Protein AF-A0A554VEB5-F1 (afdb_monomer)

Sequence (157 aa):
MITYQEKIVQHITRQFDGMSKIEVYDILQKIETLLFEHESPLEFKAIEKTLEKQSIKNILPLGSSAYCYLVDHSPYLDLYKIKSLIPDFLGGEKLYFTIPGQYEFIHYDNRNIEETFSNMHLGSIVSHFLKHNHAKKRNPKTKRLLLLELFDKIDPG

Structure (mmCIF, N/CA/C/O backbone):
data_AF-A0A554VEB5-F1
#
_entry.id   AF-A0A554VEB5-F1
#
loop_
_atom_site.group_PDB
_atom_site.id
_atom_site.type_symbol
_atom_site.label_atom_id
_atom_site.label_alt_id
_atom_site.label_comp_id
_atom_site.label_asym_id
_atom_site.label_entity_id
_atom_site.label_seq_id
_atom_site.pdbx_PDB_ins_code
_atom_site.Cartn_x
_atom_site.Cartn_y
_atom_site.Cartn_z
_atom_site.occupancy
_atom_site.B_iso_or_equiv
_atom_site.auth_seq_id
_atom_site.auth_comp_id
_atom_site.auth_asym_id
_atom_site.auth_atom_id
_atom_site.pdbx_PDB_model_num
ATOM 1 N N . MET A 1 1 ? 15.623 -28.064 -36.064 1.00 75.19 1 MET A N 1
ATOM 2 C CA . MET A 1 1 ? 16.753 -27.288 -35.509 1.00 75.19 1 MET A CA 1
ATOM 3 C C . MET A 1 1 ? 16.141 -26.129 -34.747 1.00 75.19 1 MET A C 1
ATOM 5 O O . MET A 1 1 ? 15.363 -25.413 -35.355 1.00 75.19 1 MET A O 1
ATOM 9 N N . ILE A 1 2 ? 16.385 -26.013 -33.441 1.00 77.50 2 ILE A N 1
ATOM 10 C CA . ILE A 1 2 ? 15.742 -24.978 -32.613 1.00 77.50 2 ILE A CA 1
ATOM 11 C C . ILE A 1 2 ? 16.368 -23.619 -32.949 1.00 77.50 2 ILE A C 1
ATOM 13 O O . ILE A 1 2 ? 17.596 -23.479 -32.923 1.00 77.50 2 ILE A O 1
ATOM 17 N N . THR A 1 3 ? 15.533 -22.639 -33.276 1.00 91.94 3 THR A N 1
ATOM 18 C CA . THR A 1 3 ? 15.933 -21.266 -33.589 1.00 91.94 3 THR A CA 1
ATOM 19 C C . THR A 1 3 ? 16.443 -20.535 -32.345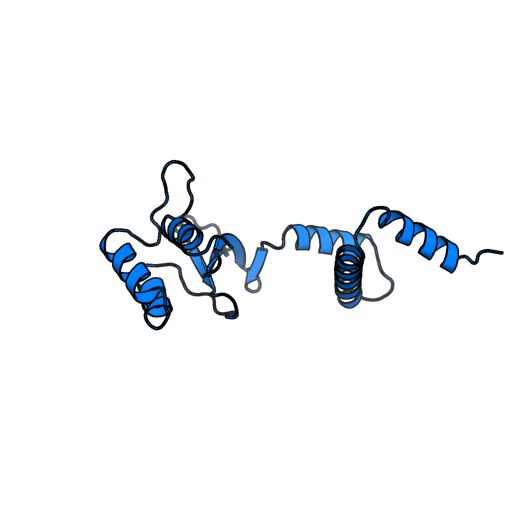 1.00 91.94 3 THR A C 1
ATOM 21 O O . THR A 1 3 ? 16.209 -20.936 -31.204 1.00 91.94 3 THR A O 1
ATOM 24 N N . TYR A 1 4 ? 17.160 -19.430 -32.548 1.00 90.12 4 TYR A N 1
ATOM 25 C CA . TYR A 1 4 ? 17.622 -18.584 -31.445 1.00 90.12 4 TYR A CA 1
ATOM 26 C C . TYR A 1 4 ? 16.457 -18.051 -30.590 1.00 90.12 4 TYR A C 1
ATOM 28 O O . TYR A 1 4 ? 16.528 -18.088 -29.364 1.00 90.12 4 TYR A O 1
ATOM 36 N N . GLN A 1 5 ? 15.357 -17.640 -31.229 1.00 90.31 5 GLN A N 1
ATOM 37 C CA . GLN A 1 5 ? 14.155 -17.159 -30.542 1.00 90.31 5 GLN A CA 1
ATOM 38 C C . GLN A 1 5 ? 13.488 -18.267 -29.720 1.00 90.31 5 GLN A C 1
ATOM 40 O O . GLN A 1 5 ? 13.154 -18.052 -28.558 1.00 90.31 5 GLN A O 1
ATOM 45 N N . GLU A 1 6 ? 13.372 -19.478 -30.268 1.00 90.81 6 GLU A N 1
ATOM 46 C CA . GLU A 1 6 ? 12.815 -20.624 -29.539 1.00 90.81 6 GLU A CA 1
ATOM 47 C C . GLU A 1 6 ? 13.660 -21.000 -28.309 1.00 90.81 6 GLU A C 1
ATOM 49 O O . GLU A 1 6 ? 13.101 -21.372 -27.279 1.00 90.81 6 GLU A O 1
ATOM 54 N N . LYS A 1 7 ? 14.993 -20.845 -28.361 1.00 92.94 7 LYS A N 1
ATOM 55 C CA . LYS A 1 7 ? 15.862 -21.035 -27.182 1.00 92.94 7 LYS A CA 1
ATOM 56 C C . LYS A 1 7 ? 15.590 -20.003 -26.084 1.00 92.94 7 LYS A C 1
ATOM 58 O O . LYS A 1 7 ? 15.587 -20.368 -24.909 1.00 92.94 7 LYS A O 1
ATOM 63 N N . ILE A 1 8 ? 15.345 -18.742 -26.448 1.00 90.31 8 ILE A N 1
ATOM 64 C CA . ILE A 1 8 ? 14.983 -17.682 -25.491 1.00 90.31 8 ILE A CA 1
ATOM 65 C C . ILE A 1 8 ? 13.631 -17.996 -24.846 1.00 90.31 8 ILE A C 1
ATOM 67 O O . ILE A 1 8 ? 13.518 -17.975 -23.623 1.00 90.31 8 ILE A O 1
ATOM 71 N N . VAL A 1 9 ? 12.628 -18.366 -25.647 1.00 90.12 9 VAL A N 1
ATOM 72 C CA . VAL A 1 9 ? 11.298 -18.741 -25.141 1.00 90.12 9 VAL A CA 1
ATOM 73 C C . VAL A 1 9 ? 11.391 -19.932 -24.187 1.00 90.12 9 VAL A C 1
ATOM 75 O O . VAL A 1 9 ? 10.801 -19.895 -23.111 1.00 90.12 9 VAL A O 1
ATOM 78 N N . GLN A 1 10 ? 12.174 -20.964 -24.515 1.00 90.50 10 GLN A N 1
ATOM 79 C CA . GLN A 1 10 ? 12.413 -22.093 -23.607 1.00 90.50 10 GLN A CA 1
ATOM 80 C C . GLN A 1 10 ? 13.087 -21.667 -22.297 1.00 90.50 10 GLN A C 1
ATOM 82 O O . GLN A 1 10 ? 12.749 -22.180 -21.235 1.00 90.50 10 GLN A O 1
ATOM 87 N N . HIS A 1 11 ? 14.035 -20.730 -22.345 1.00 92.19 11 HIS A N 1
ATOM 88 C CA . HIS A 1 11 ? 14.697 -20.233 -21.141 1.00 92.19 11 HIS A CA 1
ATOM 89 C C . HIS A 1 11 ? 13.741 -19.452 -20.224 1.00 92.19 11 HIS A 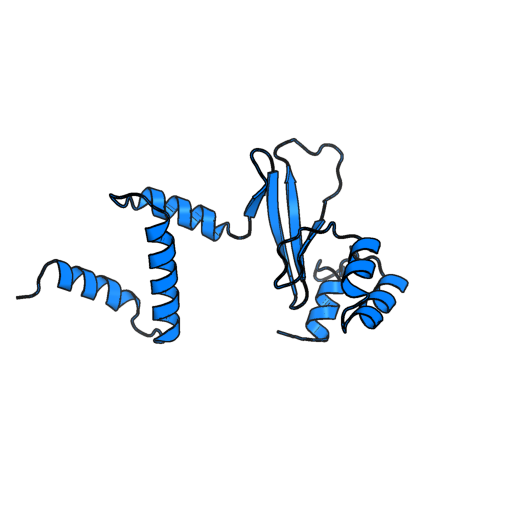C 1
ATOM 91 O O . HIS A 1 11 ? 13.762 -19.663 -19.012 1.00 92.19 11 HIS A O 1
ATOM 97 N N . ILE A 1 12 ? 12.882 -18.607 -20.802 1.00 88.19 12 ILE A N 1
ATOM 98 C CA . ILE A 1 12 ? 11.872 -17.833 -20.065 1.00 88.19 12 ILE A CA 1
ATOM 99 C C . ILE A 1 12 ? 10.808 -18.767 -19.485 1.00 88.19 12 ILE A C 1
ATOM 101 O O . ILE A 1 12 ? 10.525 -18.717 -18.296 1.00 88.19 12 ILE A O 1
ATOM 105 N N . THR A 1 13 ? 10.255 -19.665 -20.302 1.00 89.81 13 THR A N 1
ATOM 106 C CA . THR A 1 13 ? 9.184 -20.584 -19.877 1.00 89.81 13 THR A CA 1
ATOM 107 C C . THR A 1 13 ? 9.618 -21.544 -18.770 1.00 89.81 13 THR A C 1
ATOM 109 O O . THR A 1 13 ? 8.800 -21.884 -17.923 1.00 89.81 13 THR A O 1
ATOM 112 N N . ARG A 1 14 ? 10.904 -21.921 -18.701 1.00 93.88 14 ARG A N 1
ATOM 113 C CA . ARG A 1 14 ? 11.458 -22.678 -17.562 1.00 93.88 14 ARG A CA 1
ATOM 114 C C . ARG A 1 14 ? 11.355 -21.940 -16.224 1.00 93.88 14 ARG A C 1
ATOM 116 O O . ARG A 1 14 ? 11.308 -22.606 -15.200 1.00 93.88 14 ARG A O 1
ATOM 123 N N . GLN A 1 15 ? 11.311 -20.605 -16.214 1.00 91.50 15 GLN A N 1
ATOM 124 C CA . GLN A 1 15 ? 11.133 -19.830 -14.976 1.00 91.50 15 GLN A CA 1
ATOM 125 C C . GLN A 1 15 ? 9.719 -19.970 -14.393 1.00 91.50 15 GLN A C 1
ATOM 127 O O . GLN A 1 15 ? 9.501 -19.619 -13.240 1.00 91.50 15 GLN A O 1
ATOM 132 N N . PHE A 1 16 ? 8.766 -20.478 -15.179 1.00 92.00 16 PHE A N 1
ATOM 133 C CA . PHE A 1 16 ? 7.374 -20.678 -14.776 1.00 92.00 16 PHE A CA 1
ATOM 134 C C . PHE A 1 16 ? 7.076 -22.114 -14.331 1.00 92.00 16 PHE A C 1
ATOM 136 O O . PHE A 1 16 ? 5.916 -22.454 -14.095 1.00 92.00 16 PHE A O 1
ATOM 143 N N . ASP A 1 17 ? 8.093 -22.976 -14.252 1.00 93.06 17 ASP A N 1
ATOM 144 C CA . ASP A 1 17 ? 7.905 -24.365 -13.842 1.00 93.06 17 ASP A CA 1
ATOM 145 C C . ASP A 1 17 ? 7.319 -24.437 -12.422 1.00 93.06 17 ASP A C 1
ATOM 147 O O . ASP A 1 17 ? 7.829 -23.821 -11.486 1.00 93.06 17 ASP A O 1
ATOM 151 N N . GLY A 1 18 ? 6.204 -25.154 -12.276 1.00 88.69 18 GLY A N 1
ATOM 152 C CA . GLY A 1 18 ? 5.455 -25.251 -11.020 1.00 88.69 18 GLY A CA 1
ATOM 153 C C . GLY A 1 18 ? 4.485 -24.100 -10.711 1.00 88.69 18 GLY A C 1
ATOM 154 O O . GLY A 1 18 ? 3.785 -24.189 -9.704 1.00 88.69 18 GLY A O 1
ATOM 155 N N . MET A 1 19 ? 4.383 -23.062 -11.550 1.00 87.44 19 MET A N 1
ATOM 156 C CA . MET A 1 19 ? 3.419 -21.964 -11.366 1.00 87.44 19 MET A CA 1
ATOM 157 C C . MET A 1 19 ? 2.055 -22.273 -11.997 1.00 87.44 19 MET A C 1
ATOM 159 O O . MET A 1 19 ? 1.950 -22.957 -13.021 1.00 87.44 19 MET A O 1
ATOM 163 N N . SER A 1 20 ? 0.983 -21.726 -11.422 1.00 80.19 20 SER A N 1
ATOM 164 C CA . SER A 1 20 ? -0.344 -21.768 -12.037 1.00 80.19 20 SER A CA 1
ATOM 165 C C . SER A 1 20 ? -0.430 -20.811 -13.230 1.00 80.19 20 SER A C 1
ATOM 167 O O . SER A 1 20 ? 0.248 -19.787 -13.295 1.00 80.19 20 SER A O 1
ATOM 169 N N . LYS A 1 21 ? -1.323 -21.102 -14.185 1.00 81.00 21 LYS A N 1
ATOM 170 C CA . LYS A 1 21 ? -1.510 -20.247 -15.373 1.00 81.00 21 LYS A CA 1
ATOM 171 C C . LYS A 1 21 ? -1.840 -18.795 -15.016 1.00 81.00 21 LYS A C 1
ATOM 173 O O . LYS A 1 21 ? -1.403 -17.894 -15.718 1.00 81.00 21 LYS A O 1
ATOM 178 N N . ILE A 1 22 ? -2.602 -18.578 -13.943 1.00 64.25 22 ILE A N 1
ATOM 179 C CA . ILE A 1 22 ? -3.016 -17.240 -13.503 1.00 64.25 22 ILE A CA 1
ATOM 180 C C . ILE A 1 22 ? -1.802 -16.439 -13.021 1.00 64.25 22 ILE A C 1
ATOM 182 O O . ILE A 1 22 ? -1.632 -15.299 -13.440 1.00 64.25 22 ILE A O 1
ATOM 186 N N . GLU A 1 23 ? -0.925 -17.047 -12.219 1.00 57.03 23 GLU A N 1
ATOM 187 C CA . GLU A 1 23 ? 0.321 -16.413 -11.761 1.00 57.03 23 GLU A CA 1
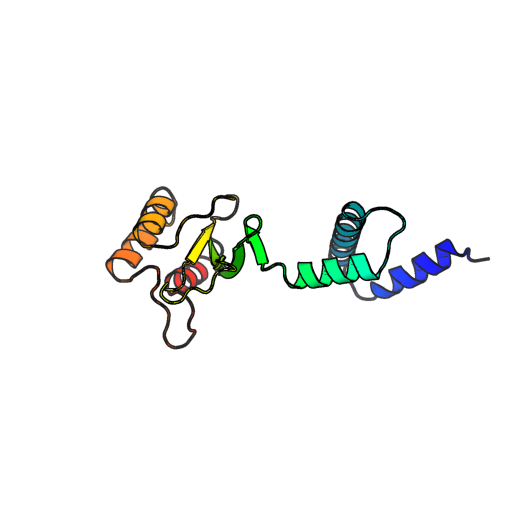ATOM 188 C C . GLU A 1 23 ? 1.248 -16.085 -12.934 1.00 57.03 23 GLU A C 1
ATOM 190 O O . GLU A 1 23 ? 1.824 -15.001 -12.996 1.00 57.03 23 GLU A O 1
ATOM 195 N N . VAL A 1 24 ? 1.343 -16.994 -13.909 1.00 79.62 24 VAL A N 1
ATOM 196 C CA . VAL A 1 24 ? 2.130 -16.759 -15.125 1.00 79.62 24 VAL A CA 1
ATOM 197 C C . VAL A 1 24 ? 1.575 -15.577 -15.920 1.00 79.62 24 VAL A C 1
ATOM 199 O O . VAL A 1 24 ? 2.348 -14.724 -16.350 1.00 79.62 24 VAL A O 1
ATOM 202 N N . TYR A 1 25 ? 0.254 -15.481 -16.100 1.00 75.44 25 TYR A N 1
ATOM 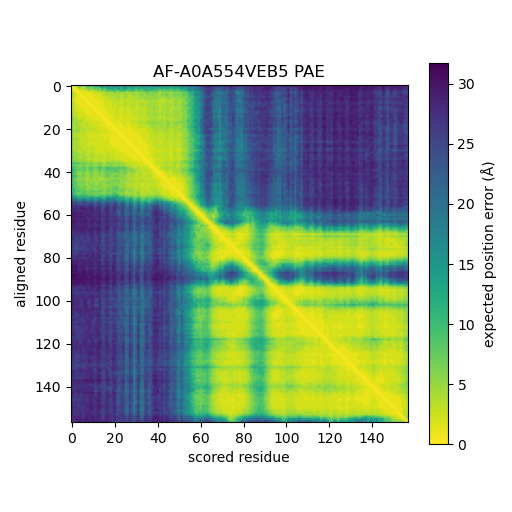203 C CA . TYR A 1 25 ? -0.353 -14.352 -16.811 1.00 75.44 25 TYR A CA 1
ATOM 204 C C . TYR A 1 25 ? -0.154 -13.020 -16.087 1.00 75.44 25 TYR A C 1
ATOM 206 O O . TYR A 1 25 ? 0.156 -12.028 -16.743 1.00 75.44 25 TYR A O 1
ATOM 214 N N . ASP A 1 26 ? -0.253 -13.000 -14.759 1.00 65.94 26 ASP A N 1
ATOM 215 C CA . ASP A 1 26 ? 0.025 -11.805 -13.958 1.00 65.94 26 ASP A CA 1
ATOM 216 C C . ASP A 1 26 ? 1.488 -11.342 -14.110 1.00 65.94 26 ASP A C 1
ATOM 218 O O . ASP A 1 26 ? 1.758 -10.163 -14.347 1.00 65.94 26 ASP A O 1
ATOM 222 N N . ILE A 1 27 ? 2.453 -12.269 -14.069 1.00 75.44 27 ILE A N 1
ATOM 223 C CA . ILE A 1 27 ? 3.872 -11.950 -14.295 1.00 75.44 27 ILE A CA 1
ATOM 224 C C . ILE A 1 27 ? 4.099 -11.417 -15.715 1.00 75.44 27 ILE A C 1
ATOM 226 O O . ILE A 1 27 ? 4.803 -10.422 -15.890 1.00 75.44 27 ILE A O 1
ATOM 230 N N . LEU A 1 28 ? 3.498 -12.042 -16.729 1.00 84.31 28 LEU A N 1
ATOM 231 C CA . LEU A 1 28 ? 3.620 -11.590 -18.116 1.00 84.31 28 LEU A CA 1
ATOM 232 C C . LEU A 1 28 ? 3.034 -10.189 -18.312 1.00 84.31 28 LEU A C 1
ATOM 234 O O . LEU A 1 28 ? 3.678 -9.357 -18.946 1.00 84.31 28 LEU A O 1
ATOM 238 N N . GLN A 1 29 ? 1.878 -9.898 -17.715 1.00 73.62 29 GLN A N 1
ATOM 239 C CA . GLN A 1 29 ? 1.259 -8.573 -17.758 1.00 73.62 29 GLN A CA 1
ATOM 240 C C . GLN A 1 29 ? 2.134 -7.510 -17.072 1.00 73.62 29 GLN A C 1
ATOM 242 O O . GLN A 1 29 ? 2.277 -6.388 -17.567 1.00 73.62 29 GLN A O 1
ATOM 247 N N . LYS A 1 30 ? 2.770 -7.857 -15.946 1.00 73.38 30 LYS A N 1
ATOM 248 C CA . LYS A 1 30 ? 3.729 -6.976 -15.259 1.00 73.38 30 LYS A CA 1
ATOM 249 C C . LYS A 1 30 ? 4.958 -6.696 -16.117 1.00 73.38 30 LYS A C 1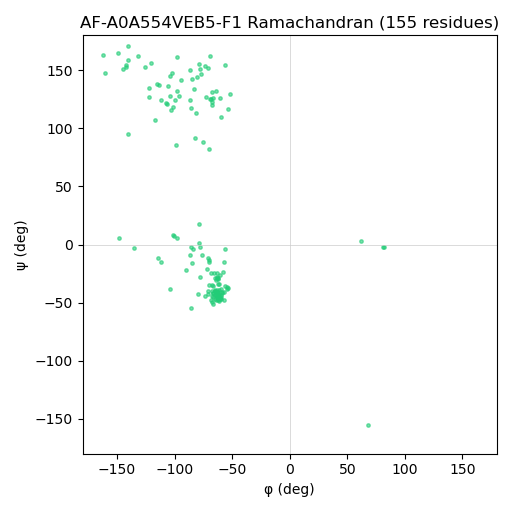
ATOM 251 O O . LYS A 1 30 ? 5.396 -5.550 -16.182 1.00 73.38 30 LYS A O 1
ATOM 256 N N . ILE A 1 31 ? 5.495 -7.718 -16.784 1.00 81.12 31 ILE A N 1
ATOM 257 C CA . ILE A 1 31 ? 6.606 -7.561 -17.729 1.00 81.12 31 ILE A CA 1
ATOM 258 C C . ILE A 1 31 ? 6.178 -6.665 -18.892 1.00 81.12 31 ILE A C 1
ATOM 260 O O . ILE A 1 31 ? 6.891 -5.724 -19.210 1.00 81.12 31 ILE A O 1
ATOM 264 N N . GLU A 1 32 ? 5.013 -6.899 -19.493 1.00 77.69 32 GLU A N 1
ATOM 265 C CA . GLU A 1 32 ? 4.495 -6.086 -20.600 1.00 77.69 32 GLU A CA 1
ATOM 266 C C . GLU A 1 32 ? 4.376 -4.607 -20.217 1.00 77.69 32 GLU A C 1
ATOM 268 O O . GLU A 1 32 ? 4.891 -3.743 -20.923 1.00 77.69 32 GLU A O 1
ATOM 273 N N . THR A 1 33 ? 3.783 -4.324 -19.056 1.00 71.62 33 THR A N 1
ATOM 274 C CA . THR A 1 33 ? 3.659 -2.959 -18.523 1.00 71.62 33 THR A CA 1
ATOM 275 C C . THR A 1 33 ? 5.032 -2.316 -18.328 1.00 71.62 33 THR A C 1
ATOM 277 O O . THR A 1 33 ? 5.261 -1.183 -18.739 1.00 71.62 33 THR A O 1
ATOM 280 N N . LEU A 1 34 ? 5.977 -3.059 -17.748 1.00 73.38 34 LEU A N 1
ATOM 281 C CA . LEU A 1 34 ? 7.336 -2.581 -17.523 1.00 73.38 34 LEU A CA 1
ATOM 282 C C . LEU A 1 34 ? 8.059 -2.278 -18.839 1.00 73.38 34 LEU A C 1
ATOM 284 O O . LEU A 1 34 ? 8.757 -1.276 -18.937 1.00 73.38 34 LEU A O 1
ATOM 288 N N . LEU A 1 35 ? 7.894 -3.125 -19.854 1.00 78.88 35 LEU A N 1
ATOM 289 C CA . LEU A 1 35 ? 8.500 -2.920 -21.167 1.00 78.88 35 LEU A CA 1
ATOM 290 C C . LEU A 1 35 ? 7.865 -1.747 -21.918 1.00 78.88 35 LEU A C 1
ATOM 292 O O . LEU A 1 35 ? 8.580 -1.028 -22.607 1.00 78.88 35 LEU A O 1
ATOM 296 N N . PHE A 1 36 ? 6.558 -1.525 -21.758 1.00 74.75 36 PHE A N 1
ATOM 297 C CA . PHE A 1 36 ? 5.851 -0.387 -22.348 1.00 74.75 36 PHE A CA 1
ATOM 298 C C . PHE A 1 36 ? 6.390 0.964 -21.849 1.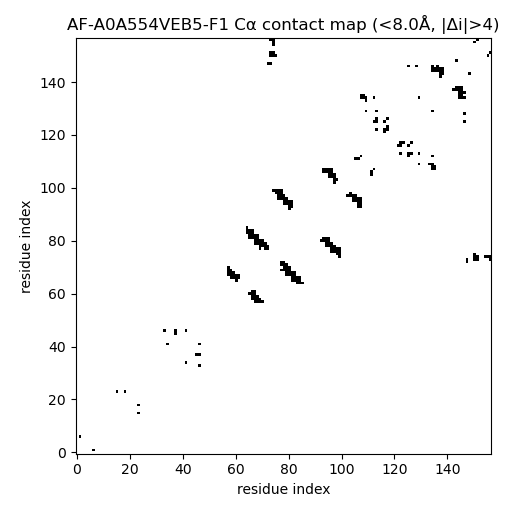00 74.75 36 PHE A C 1
ATOM 300 O O . PHE A 1 36 ? 6.440 1.930 -22.605 1.00 74.75 36 PHE A O 1
ATOM 307 N N . GLU A 1 37 ? 6.831 1.030 -20.592 1.00 71.31 37 GLU A N 1
ATOM 308 C CA . GLU A 1 37 ? 7.380 2.246 -19.978 1.00 71.31 37 GLU A CA 1
ATOM 309 C C . GLU A 1 37 ? 8.818 2.585 -20.420 1.00 71.31 37 GLU A C 1
ATOM 311 O O . GLU A 1 37 ? 9.312 3.663 -20.085 1.00 71.31 37 GLU A O 1
ATOM 316 N N . HIS A 1 38 ? 9.510 1.696 -21.144 1.00 77.88 38 HIS A N 1
ATOM 317 C CA . HIS A 1 38 ? 10.918 1.880 -21.512 1.00 77.88 38 HIS A CA 1
ATOM 318 C C . HIS A 1 38 ? 11.113 2.022 -23.023 1.00 77.88 38 HIS A C 1
ATOM 320 O O . HIS A 1 38 ? 10.550 1.286 -23.832 1.00 77.88 38 HIS A O 1
ATOM 326 N N . GLU A 1 39 ? 11.983 2.954 -23.409 1.00 82.88 39 GLU A N 1
ATOM 327 C CA . GLU A 1 39 ? 12.372 3.136 -24.804 1.00 82.88 39 GLU A CA 1
ATOM 328 C C . GLU A 1 39 ? 13.263 1.986 -25.298 1.00 82.88 39 GLU A C 1
ATOM 330 O O . GLU A 1 39 ? 13.997 1.348 -24.540 1.00 82.88 39 GLU A O 1
ATOM 335 N N . SER A 1 40 ? 13.198 1.719 -26.602 1.00 79.75 40 SER A N 1
ATOM 336 C CA . SER A 1 40 ? 14.078 0.752 -27.259 1.00 79.75 40 SER A CA 1
ATOM 337 C C . SER A 1 40 ? 15.416 1.400 -27.645 1.00 79.75 40 SER A C 1
ATOM 339 O O . SER A 1 40 ? 15.409 2.526 -28.142 1.00 79.75 40 SER A O 1
ATOM 341 N N . PRO A 1 41 ? 16.555 0.690 -27.534 1.00 84.50 41 PRO A N 1
ATOM 342 C CA . PRO A 1 41 ? 16.701 -0.699 -27.096 1.00 84.50 41 PRO A CA 1
ATOM 343 C C . PRO A 1 41 ? 16.594 -0.861 -25.574 1.00 84.50 41 PRO A C 1
ATOM 345 O O . PRO A 1 41 ? 17.042 -0.016 -24.808 1.00 84.50 41 PRO A O 1
ATOM 348 N N . LEU A 1 42 ? 16.042 -1.997 -25.141 1.00 82.19 42 LEU A N 1
ATOM 349 C CA . LEU A 1 42 ? 15.866 -2.293 -23.722 1.00 82.19 42 LEU A CA 1
ATOM 350 C C . LEU A 1 42 ? 17.216 -2.486 -23.025 1.00 82.19 42 LEU A C 1
ATOM 352 O O . LEU A 1 42 ? 17.965 -3.417 -23.329 1.00 82.19 42 LEU A O 1
ATOM 356 N N . GLU A 1 43 ? 17.488 -1.649 -22.029 1.00 86.44 43 GLU A N 1
ATOM 357 C CA . GLU A 1 43 ? 18.643 -1.797 -21.153 1.00 86.44 43 GLU A CA 1
ATOM 358 C C . GLU A 1 43 ? 18.226 -2.405 -19.815 1.00 86.44 43 GLU A C 1
ATOM 360 O O . GLU A 1 43 ? 17.486 -1.794 -19.042 1.00 86.44 43 GLU A O 1
ATOM 365 N N . PHE A 1 44 ? 18.765 -3.584 -19.488 1.00 83.19 44 PHE A N 1
ATOM 366 C CA . PHE A 1 44 ? 18.455 -4.255 -18.222 1.00 83.19 44 PHE A CA 1
ATOM 367 C C . PHE A 1 44 ? 18.717 -3.359 -17.004 1.00 83.19 44 PHE A C 1
ATOM 369 O O . PHE A 1 44 ? 17.912 -3.353 -16.088 1.00 83.19 44 PHE A O 1
ATOM 376 N N . LYS A 1 45 ? 19.768 -2.525 -17.014 1.00 82.50 45 LYS A N 1
ATOM 377 C CA . LYS A 1 45 ? 20.059 -1.581 -15.917 1.00 82.50 45 LYS A CA 1
ATOM 378 C C . LYS A 1 45 ? 18.978 -0.512 -15.723 1.00 82.50 45 LYS A C 1
ATOM 380 O O . LYS A 1 45 ? 18.808 -0.018 -14.612 1.00 82.50 45 LYS A O 1
ATOM 385 N N . ALA A 1 46 ? 18.286 -0.105 -16.787 1.00 79.19 46 ALA A N 1
ATOM 386 C CA . ALA A 1 46 ? 17.175 0.839 -16.687 1.00 79.19 46 ALA A CA 1
ATOM 387 C C . ALA A 1 46 ? 15.948 0.147 -16.080 1.00 79.19 46 ALA A C 1
ATOM 389 O O . ALA A 1 46 ? 15.353 0.666 -15.138 1.00 79.19 46 ALA A O 1
ATOM 390 N N . ILE A 1 47 ? 15.666 -1.071 -16.545 1.00 79.62 47 ILE A N 1
ATOM 391 C CA . ILE A 1 47 ? 14.592 -1.923 -16.031 1.00 79.62 47 ILE A CA 1
ATOM 392 C C . ILE A 1 47 ? 14.834 -2.278 -14.559 1.00 79.62 47 ILE A C 1
ATOM 394 O O . ILE A 1 47 ? 13.926 -2.148 -13.750 1.00 79.62 47 ILE A O 1
ATOM 398 N N . GLU A 1 48 ? 16.055 -2.663 -14.191 1.00 79.19 48 GLU A N 1
ATOM 399 C CA . GLU A 1 48 ? 16.482 -2.976 -12.823 1.00 79.19 48 GLU A CA 1
ATOM 400 C C . GLU A 1 48 ? 16.304 -1.765 -11.908 1.00 79.19 48 GLU A C 1
ATOM 402 O O . GLU A 1 48 ? 15.658 -1.884 -10.876 1.00 79.19 48 GLU A O 1
ATOM 407 N N . LYS A 1 49 ? 16.735 -0.567 -12.326 1.00 73.75 49 LYS A N 1
ATOM 408 C CA . LYS A 1 49 ? 16.463 0.674 -11.580 1.00 73.75 49 LYS A CA 1
ATOM 409 C C . LYS A 1 49 ? 14.972 0.948 -11.423 1.00 73.75 49 LYS A C 1
ATOM 411 O O . LYS A 1 49 ? 14.560 1.463 -10.387 1.00 73.75 49 LYS A O 1
ATOM 416 N N . THR A 1 50 ? 14.159 0.664 -12.437 1.00 71.19 50 THR A N 1
ATOM 417 C CA . THR A 1 50 ? 12.705 0.827 -12.345 1.00 71.19 50 THR A CA 1
ATOM 418 C C . THR A 1 50 ? 12.100 -0.221 -11.422 1.00 71.19 50 THR A C 1
ATOM 420 O O . THR A 1 50 ? 11.270 0.133 -10.601 1.00 71.19 50 THR A O 1
ATOM 423 N N . LEU A 1 51 ? 12.557 -1.470 -11.461 1.00 64.56 51 LEU A N 1
ATOM 424 C CA . LEU A 1 51 ? 12.139 -2.533 -10.548 1.00 64.56 51 LEU A CA 1
ATOM 425 C C . LEU A 1 51 ? 12.597 -2.283 -9.110 1.00 64.56 51 LEU A C 1
ATOM 427 O O . LEU A 1 51 ? 11.847 -2.581 -8.194 1.00 64.56 51 LEU A O 1
ATOM 431 N N . GLU A 1 52 ? 13.765 -1.685 -8.890 1.00 59.16 52 GLU A N 1
ATOM 432 C CA . GLU A 1 52 ? 14.220 -1.212 -7.580 1.00 59.16 52 GLU A CA 1
ATOM 433 C C . GLU A 1 52 ? 13.360 -0.037 -7.100 1.00 59.16 52 GLU A C 1
ATOM 435 O O . GLU A 1 52 ? 12.888 -0.029 -5.970 1.00 59.16 52 GLU A O 1
ATOM 440 N N . LYS A 1 53 ? 13.048 0.930 -7.971 1.00 53.31 53 LYS A N 1
ATOM 441 C CA . LYS A 1 53 ? 12.088 2.010 -7.668 1.00 53.31 53 LYS A CA 1
ATOM 442 C C . LYS A 1 53 ? 10.661 1.497 -7.458 1.00 53.31 53 LYS A C 1
ATOM 444 O O . LYS A 1 53 ? 9.897 2.105 -6.717 1.00 53.31 53 LYS A O 1
ATOM 449 N N . GLN A 1 54 ? 10.293 0.392 -8.099 1.00 47.47 54 GLN A N 1
ATOM 450 C CA . GLN A 1 54 ? 8.982 -0.231 -7.988 1.00 47.47 54 GLN A CA 1
ATOM 451 C C . GLN A 1 54 ? 8.914 -1.269 -6.859 1.00 47.47 54 GLN A C 1
ATOM 453 O O . GLN A 1 54 ? 7.836 -1.527 -6.360 1.00 47.47 54 GLN A O 1
ATOM 458 N N . SER A 1 55 ? 10.001 -1.861 -6.377 1.00 40.44 55 SER A N 1
ATOM 459 C CA . SER A 1 55 ? 10.003 -2.577 -5.090 1.00 40.44 55 SER A CA 1
ATOM 460 C C . SER A 1 55 ? 9.922 -1.577 -3.930 1.00 40.44 55 SER A C 1
ATOM 462 O O . SER A 1 55 ? 9.384 -1.874 -2.867 1.00 40.44 55 SER A O 1
ATOM 464 N N . ILE A 1 56 ? 10.307 -0.329 -4.211 1.00 41.28 56 ILE A N 1
ATOM 465 C CA . ILE A 1 56 ? 9.988 0.886 -3.464 1.00 41.28 56 ILE A CA 1
ATOM 466 C C . ILE A 1 56 ? 8.544 1.396 -3.784 1.00 41.28 56 ILE A C 1
ATOM 468 O O . ILE A 1 56 ? 8.209 2.524 -3.443 1.00 41.28 56 ILE A O 1
ATOM 472 N N . LYS A 1 57 ? 7.626 0.580 -4.357 1.00 41.09 57 LYS A N 1
ATOM 473 C CA . LYS A 1 57 ? 6.209 0.923 -4.709 1.00 41.09 57 LYS A CA 1
ATOM 474 C C . LYS A 1 57 ? 5.325 1.432 -3.569 1.00 41.09 57 LYS A C 1
ATOM 476 O O . LYS A 1 57 ? 4.205 1.853 -3.831 1.00 41.09 57 LYS A O 1
ATOM 481 N N . ASN A 1 58 ? 5.818 1.474 -2.338 1.00 44.94 58 ASN A N 1
ATOM 482 C CA . ASN A 1 58 ? 5.166 2.259 -1.300 1.00 44.94 58 ASN A CA 1
ATOM 483 C C . ASN A 1 58 ? 5.472 3.758 -1.417 1.00 44.94 58 ASN A C 1
ATOM 485 O O . ASN A 1 58 ? 4.944 4.489 -0.599 1.00 44.94 58 ASN A O 1
ATOM 489 N N . ILE A 1 59 ? 6.296 4.236 -2.364 1.00 46.38 59 ILE A N 1
ATOM 490 C CA . ILE A 1 59 ? 6.688 5.647 -2.480 1.00 46.38 59 ILE A CA 1
ATOM 491 C C . ILE A 1 59 ? 6.220 6.276 -3.802 1.00 46.38 59 ILE A C 1
ATOM 493 O O . ILE A 1 59 ? 6.818 6.040 -4.849 1.00 46.38 59 ILE A O 1
ATOM 497 N N . LEU A 1 60 ? 5.208 7.147 -3.752 1.00 49.53 60 LEU A N 1
ATOM 498 C CA . LEU A 1 60 ? 4.790 7.983 -4.885 1.00 49.53 60 LEU A CA 1
ATOM 499 C C . LEU A 1 60 ? 5.439 9.377 -4.791 1.00 49.53 60 LEU A C 1
ATOM 501 O O . LEU A 1 60 ? 5.323 10.027 -3.748 1.00 49.53 60 LEU A O 1
ATOM 505 N N . PRO A 1 61 ? 6.116 9.884 -5.835 1.00 43.88 61 PRO A N 1
ATOM 506 C CA . PRO A 1 61 ? 6.595 11.263 -5.844 1.00 43.88 61 PRO A CA 1
ATOM 507 C C . PRO A 1 61 ? 5.411 12.243 -5.934 1.00 43.88 61 PRO A C 1
ATOM 509 O O . PRO A 1 61 ? 4.597 12.171 -6.850 1.00 43.88 61 PRO A O 1
ATOM 512 N N . LEU A 1 62 ? 5.330 13.185 -4.992 1.00 49.03 62 LEU A N 1
ATOM 513 C CA . LEU A 1 62 ? 4.416 14.332 -5.029 1.00 49.03 62 LEU A CA 1
ATOM 514 C C . LEU A 1 62 ? 5.199 15.552 -5.531 1.00 49.03 62 LEU A C 1
ATOM 516 O O . LEU A 1 62 ? 5.759 16.326 -4.752 1.00 49.03 62 LEU A O 1
ATOM 520 N N . GLY A 1 63 ? 5.272 15.699 -6.855 1.00 49.91 63 GLY A N 1
ATOM 521 C CA . GLY A 1 63 ? 6.040 16.767 -7.500 1.00 49.91 63 GLY A CA 1
ATOM 522 C C . GLY A 1 63 ? 7.558 16.615 -7.326 1.00 49.91 63 GLY A C 1
ATOM 523 O O . GLY A 1 63 ? 8.071 15.516 -7.138 1.00 49.91 63 GLY A O 1
ATOM 524 N N . SER A 1 64 ? 8.298 17.725 -7.414 1.00 46.97 64 SER A N 1
ATOM 525 C CA . SER A 1 64 ? 9.772 17.737 -7.380 1.00 46.97 64 SER A CA 1
ATOM 526 C C . SER A 1 64 ? 10.387 17.739 -5.973 1.00 46.97 64 SER A C 1
ATOM 528 O O . SER A 1 64 ? 11.612 17.707 -5.852 1.00 46.97 64 SER A O 1
ATOM 530 N N . SER A 1 65 ? 9.578 17.800 -4.908 1.00 47.50 65 SER A N 1
ATOM 531 C CA . SER A 1 65 ? 10.064 18.101 -3.551 1.00 47.50 65 SER A CA 1
ATOM 532 C C . SER A 1 65 ? 9.521 17.216 -2.423 1.00 47.50 65 SER A C 1
ATOM 534 O O . SER A 1 65 ? 9.963 17.375 -1.282 1.00 47.50 65 SER A O 1
ATOM 536 N N . ALA A 1 66 ? 8.611 16.275 -2.698 1.00 58.03 66 ALA A N 1
ATOM 537 C CA . ALA A 1 66 ? 8.017 15.425 -1.667 1.00 58.03 66 ALA A CA 1
ATOM 538 C C . ALA A 1 66 ? 7.800 13.977 -2.126 1.00 58.03 66 ALA A C 1
ATOM 540 O O . ALA A 1 66 ? 7.589 13.690 -3.302 1.00 58.03 66 ALA A O 1
ATOM 541 N N . TYR A 1 67 ? 7.813 13.069 -1.154 1.00 61.91 67 TYR A N 1
ATOM 542 C CA . TYR A 1 67 ? 7.585 11.638 -1.330 1.00 61.91 67 TYR A CA 1
ATOM 543 C C . TYR A 1 67 ? 6.409 11.190 -0.456 1.00 61.91 67 TYR A C 1
ATOM 545 O O . TYR A 1 67 ? 6.332 11.561 0.714 1.00 61.91 67 TYR A O 1
ATOM 553 N N . CYS A 1 68 ? 5.501 10.393 -1.007 1.00 68.06 68 CYS A N 1
ATOM 554 C CA . CYS A 1 68 ? 4.330 9.838 -0.332 1.00 68.06 68 CYS A CA 1
ATOM 555 C C . CYS A 1 68 ? 4.547 8.353 -0.055 1.00 68.06 68 CYS A C 1
ATOM 557 O O . CYS A 1 68 ? 4.740 7.607 -0.998 1.00 68.06 68 CYS A O 1
ATOM 559 N N . TYR A 1 69 ? 4.508 7.934 1.204 1.00 74.06 69 TYR A N 1
ATOM 560 C CA . TYR A 1 69 ? 4.806 6.581 1.664 1.00 74.06 69 TYR A CA 1
ATOM 561 C C . TYR A 1 69 ? 3.523 5.869 2.089 1.00 74.06 69 TYR A C 1
ATOM 563 O O . TYR A 1 69 ? 2.900 6.359 3.023 1.00 74.06 69 TYR A O 1
ATOM 571 N N . LEU A 1 70 ? 3.146 4.725 1.514 1.00 82.25 70 LEU A N 1
ATOM 572 C CA . LEU A 1 70 ? 2.112 3.862 2.100 1.00 82.25 70 LEU A CA 1
ATOM 573 C C . LEU A 1 70 ? 2.650 3.271 3.413 1.00 82.25 70 LEU A C 1
ATOM 575 O O . LEU A 1 70 ? 3.718 2.659 3.448 1.00 82.25 70 LEU A O 1
ATOM 579 N N . VAL A 1 71 ? 1.933 3.513 4.505 1.00 85.88 71 VAL A N 1
ATOM 580 C CA . VAL A 1 71 ? 2.322 3.162 5.878 1.00 85.88 71 VAL A CA 1
ATOM 581 C C . VAL A 1 71 ? 1.554 1.950 6.381 1.00 85.88 71 VAL A C 1
ATOM 583 O O . VAL A 1 71 ? 2.105 1.152 7.135 1.00 85.88 71 VAL A O 1
ATOM 586 N N . ASP A 1 72 ? 0.275 1.857 6.035 1.00 85.88 72 ASP A N 1
ATOM 587 C CA . ASP A 1 72 ? -0.641 0.836 6.536 1.00 85.88 72 ASP A CA 1
ATOM 588 C C . ASP A 1 72 ? -1.867 0.770 5.616 1.00 85.88 72 ASP A C 1
ATOM 590 O O . ASP A 1 72 ? -2.124 1.704 4.855 1.00 85.88 72 ASP A O 1
ATOM 594 N N . HIS A 1 73 ? -2.627 -0.313 5.701 1.00 88.56 73 HIS A N 1
ATOM 595 C CA . HIS A 1 73 ? -3.780 -0.574 4.845 1.00 88.56 73 HIS A CA 1
ATOM 596 C C . HIS A 1 73 ? -4.906 -1.248 5.639 1.00 88.56 73 HIS A C 1
ATOM 598 O O . HIS A 1 73 ? -4.661 -1.919 6.645 1.00 88.56 73 HIS A O 1
ATOM 604 N N . SER A 1 74 ? -6.138 -1.059 5.173 1.00 88.00 74 SER A N 1
ATOM 605 C CA . SER A 1 74 ? -7.331 -1.829 5.531 1.00 88.00 74 SER A CA 1
ATOM 606 C C . SER A 1 74 ? -8.289 -1.855 4.333 1.00 88.00 74 SER A C 1
ATOM 608 O O . SER A 1 74 ? -8.193 -0.968 3.479 1.00 88.00 74 SER A O 1
ATOM 610 N N . PRO A 1 75 ? -9.295 -2.746 4.309 1.00 85.69 75 PRO A N 1
ATOM 611 C CA . PRO A 1 75 ? -10.267 -2.811 3.212 1.00 85.69 75 PRO A CA 1
ATOM 612 C C . PRO A 1 75 ? -11.044 -1.516 2.940 1.00 85.69 75 PRO A C 1
ATOM 614 O O . PRO A 1 75 ? -11.670 -1.388 1.893 1.00 85.69 75 PRO A O 1
ATOM 617 N N . TYR A 1 76 ? -11.017 -0.552 3.864 1.00 88.75 76 TYR A N 1
ATOM 618 C CA . TYR A 1 76 ? -11.763 0.701 3.753 1.00 88.75 76 TYR A CA 1
ATOM 619 C C . TYR A 1 76 ? -10.885 1.937 3.568 1.00 88.75 76 TYR A C 1
ATOM 621 O O . TYR A 1 76 ? -11.413 2.986 3.201 1.00 88.75 76 TYR A O 1
ATOM 629 N N . LEU A 1 77 ? -9.574 1.847 3.822 1.00 90.81 77 LEU A N 1
ATOM 630 C CA . LEU A 1 77 ? -8.646 2.951 3.580 1.00 90.81 77 LEU A CA 1
ATOM 631 C C . LEU A 1 77 ? -7.189 2.505 3.485 1.00 90.81 77 LEU A C 1
ATOM 633 O O . LEU A 1 77 ? -6.740 1.622 4.221 1.00 90.81 77 LEU A O 1
ATOM 637 N N . ASP A 1 78 ? -6.448 3.231 2.658 1.00 89.75 78 ASP A N 1
ATOM 638 C CA . ASP A 1 78 ? -4.992 3.217 2.588 1.00 89.75 78 ASP A CA 1
ATOM 639 C C . ASP A 1 78 ? -4.428 4.395 3.378 1.00 89.75 78 ASP A C 1
ATOM 641 O O . ASP A 1 78 ? -4.873 5.531 3.209 1.00 89.75 78 ASP A O 1
ATOM 645 N N . LEU A 1 79 ? -3.434 4.152 4.230 1.00 89.38 79 LEU A N 1
ATOM 646 C CA . LEU A 1 79 ? -2.793 5.185 5.036 1.00 89.38 79 LEU A CA 1
ATOM 647 C C . LEU A 1 79 ? -1.427 5.544 4.462 1.00 89.38 79 LEU A C 1
ATOM 649 O O . LEU A 1 79 ? -0.549 4.694 4.349 1.00 89.38 79 LEU A O 1
ATOM 653 N N . TYR A 1 80 ? -1.196 6.832 4.244 1.00 86.69 80 TYR A N 1
ATOM 654 C CA . TYR A 1 80 ? 0.045 7.366 3.711 1.00 86.69 80 TYR A CA 1
ATOM 655 C C . TYR A 1 80 ? 0.728 8.354 4.657 1.00 86.69 80 TYR A C 1
ATOM 657 O O . TYR A 1 80 ? 0.100 9.024 5.477 1.00 86.69 80 TYR A O 1
ATOM 665 N N . LYS A 1 81 ? 2.039 8.506 4.505 1.00 84.88 81 LYS A N 1
ATOM 666 C CA . LYS A 1 81 ? 2.863 9.538 5.135 1.00 84.88 81 LYS A CA 1
ATOM 667 C C . LYS A 1 81 ? 3.558 10.328 4.046 1.00 84.88 81 LYS A C 1
ATOM 669 O O . LYS A 1 81 ? 4.253 9.743 3.232 1.00 84.88 81 LYS A O 1
ATOM 674 N N . ILE A 1 82 ? 3.431 11.648 4.044 1.00 75.25 82 ILE A N 1
ATOM 675 C CA . ILE A 1 82 ? 4.143 12.492 3.076 1.00 75.25 82 ILE A CA 1
ATOM 676 C C . ILE A 1 82 ? 5.384 13.068 3.759 1.00 75.25 82 ILE A C 1
ATOM 678 O O . ILE A 1 82 ? 5.274 13.693 4.813 1.00 75.25 82 ILE A O 1
ATOM 682 N N . LYS A 1 83 ? 6.564 12.850 3.173 1.00 66.69 83 LYS A N 1
ATOM 683 C CA . LYS A 1 83 ? 7.844 13.399 3.631 1.00 66.69 83 LYS A CA 1
ATOM 684 C C . LYS A 1 83 ? 8.350 14.424 2.619 1.00 66.69 83 LYS A C 1
ATOM 686 O O . LYS A 1 83 ? 8.509 14.105 1.442 1.00 66.69 83 LYS A O 1
ATOM 691 N N . SER A 1 84 ? 8.617 15.639 3.086 1.00 60.09 84 SER A N 1
ATOM 692 C CA . SER A 1 84 ? 9.289 16.668 2.289 1.00 60.09 84 SER A CA 1
ATOM 693 C C . SER A 1 84 ? 10.799 16.404 2.231 1.00 60.09 84 SER A C 1
ATOM 695 O O . SER A 1 84 ? 11.371 15.831 3.159 1.00 60.09 84 SER A O 1
ATOM 697 N N . LEU A 1 85 ? 11.457 16.831 1.150 1.00 54.91 85 LEU A N 1
ATOM 698 C CA . LEU A 1 85 ? 12.923 16.867 1.041 1.00 54.91 85 LEU A CA 1
ATOM 699 C C . LEU A 1 85 ? 13.565 17.944 1.934 1.00 54.91 85 LEU A C 1
ATOM 701 O O . LEU A 1 85 ? 14.778 17.934 2.137 1.00 54.91 85 LEU A O 1
ATOM 705 N N . ILE A 1 86 ? 12.765 18.865 2.475 1.00 54.19 86 ILE A N 1
ATOM 706 C CA . ILE A 1 86 ? 13.225 19.901 3.402 1.00 54.19 86 ILE A CA 1
ATOM 707 C C . ILE A 1 86 ? 13.269 19.306 4.822 1.00 54.19 86 ILE A C 1
ATOM 709 O O . ILE A 1 86 ? 12.306 18.648 5.218 1.00 54.19 86 ILE A O 1
ATOM 713 N N . PRO A 1 87 ? 14.346 19.516 5.606 1.00 49.78 87 PRO A N 1
ATOM 714 C CA . PRO A 1 87 ? 14.435 19.003 6.970 1.00 49.78 87 PRO A CA 1
ATOM 715 C C . PRO A 1 87 ? 13.307 19.562 7.850 1.00 49.78 87 PRO A C 1
ATOM 717 O O . PRO A 1 87 ? 13.309 20.742 8.205 1.00 49.78 87 PRO A O 1
ATOM 720 N N . ASP A 1 88 ? 12.352 18.708 8.220 1.00 50.97 88 ASP A N 1
ATOM 721 C CA . ASP A 1 88 ? 11.283 19.030 9.168 1.00 50.97 88 ASP A CA 1
ATOM 722 C C . ASP A 1 88 ? 11.872 19.157 10.582 1.00 50.97 88 ASP A C 1
ATOM 724 O O . ASP A 1 88 ? 11.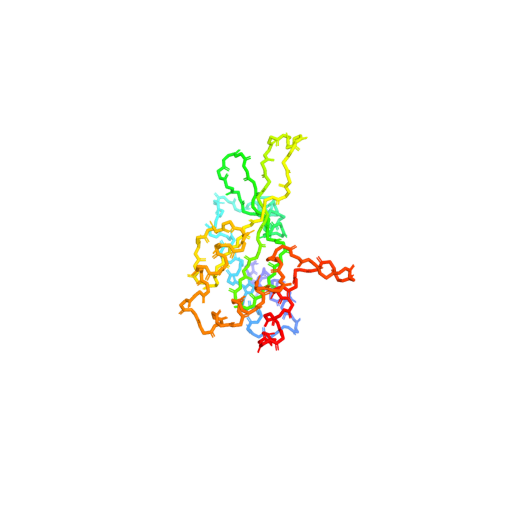833 18.226 11.382 1.00 50.97 88 ASP A O 1
ATOM 728 N N . PHE A 1 89 ? 12.445 20.318 10.907 1.00 45.03 89 PHE A N 1
ATOM 729 C CA . PHE A 1 89 ? 13.032 20.559 12.231 1.00 45.03 89 PHE A CA 1
ATOM 730 C C . PHE A 1 89 ? 11.990 20.688 13.358 1.00 45.03 89 PHE A C 1
ATOM 732 O O . PHE A 1 89 ? 12.370 20.662 14.524 1.00 45.03 89 PHE A O 1
ATOM 739 N N . LEU A 1 90 ? 10.688 20.806 13.052 1.00 43.00 90 LEU A N 1
ATOM 740 C CA . LEU A 1 90 ? 9.637 21.050 14.059 1.00 43.00 90 LEU A CA 1
ATOM 741 C C . LEU A 1 90 ? 8.254 20.429 13.745 1.00 43.00 90 LEU A C 1
ATOM 743 O O . LEU A 1 90 ? 7.291 20.681 14.467 1.00 43.00 90 LEU A O 1
ATOM 747 N N . GLY A 1 91 ? 8.107 19.630 12.683 1.00 45.75 91 GLY A N 1
ATOM 748 C CA . GLY A 1 91 ? 6.798 19.152 12.217 1.00 45.75 91 GLY A CA 1
ATOM 749 C C . GLY A 1 91 ? 6.511 17.700 12.594 1.00 45.75 91 GLY A C 1
ATOM 750 O O . GLY A 1 91 ? 7.184 16.797 12.110 1.00 45.75 91 GLY A O 1
ATOM 751 N N . GLY A 1 92 ? 5.493 17.457 13.425 1.00 55.34 92 GLY A N 1
ATOM 752 C CA . GLY A 1 92 ? 4.995 16.103 13.696 1.00 55.34 92 GLY A CA 1
ATOM 753 C C . GLY A 1 92 ? 4.574 15.362 12.417 1.00 55.34 92 GLY A C 1
ATOM 754 O O . GLY A 1 92 ? 4.210 15.984 11.420 1.00 55.34 92 GLY A O 1
ATOM 755 N N . GLU A 1 93 ? 4.615 14.025 12.445 1.00 65.69 93 GLU A N 1
ATOM 756 C CA . GLU A 1 93 ? 4.287 13.186 11.286 1.00 65.69 93 GLU A CA 1
ATOM 757 C C . GLU A 1 93 ? 2.901 13.524 10.704 1.00 65.69 93 GLU A C 1
ATOM 759 O O . GLU A 1 93 ? 1.866 13.349 11.359 1.00 65.69 93 GLU A O 1
ATOM 764 N N . LYS A 1 94 ? 2.876 13.998 9.452 1.00 80.00 94 LYS A N 1
ATOM 765 C CA . LYS A 1 94 ? 1.640 14.228 8.698 1.00 80.00 94 LYS A CA 1
ATOM 766 C C . LYS A 1 94 ? 1.225 12.933 8.010 1.00 80.00 94 LYS A C 1
ATOM 768 O O . LYS A 1 94 ? 1.955 12.403 7.171 1.00 80.00 94 LYS A O 1
ATOM 773 N N . LEU A 1 95 ? 0.056 12.438 8.396 1.00 88.00 95 LEU A N 1
ATOM 774 C CA . LEU A 1 95 ? -0.574 11.262 7.813 1.00 88.00 95 LEU A CA 1
ATOM 775 C C . LEU A 1 95 ? -1.712 11.706 6.899 1.00 88.00 95 LEU A C 1
ATOM 777 O O . LEU A 1 95 ? -2.397 12.686 7.193 1.00 88.00 95 LEU A O 1
ATOM 781 N N . TYR A 1 96 ? -1.904 10.963 5.823 1.00 89.75 96 TYR A N 1
ATOM 782 C CA . TYR A 1 96 ? -2.959 11.134 4.836 1.00 89.75 96 TYR A CA 1
ATOM 783 C C . TYR A 1 96 ? -3.614 9.782 4.590 1.00 89.75 96 TYR A C 1
ATOM 785 O O . TYR A 1 96 ? -3.033 8.753 4.928 1.00 89.75 96 TYR A O 1
ATOM 793 N N . PHE A 1 97 ? -4.806 9.767 4.018 1.00 91.06 97 PHE A N 1
ATOM 794 C CA . PHE A 1 97 ? -5.455 8.539 3.601 1.00 91.06 97 PHE A CA 1
ATOM 795 C C . PHE A 1 97 ? -6.168 8.699 2.268 1.00 91.06 97 PHE A C 1
ATOM 797 O O . PHE A 1 97 ? -6.495 9.816 1.865 1.00 91.06 97 PHE A O 1
ATOM 804 N N . THR A 1 98 ? -6.404 7.568 1.615 1.00 88.31 98 THR A N 1
ATOM 805 C CA . THR A 1 98 ? -7.294 7.450 0.459 1.00 88.31 98 THR A CA 1
ATOM 806 C C . THR A 1 98 ? -8.321 6.358 0.741 1.00 88.31 98 THR A C 1
ATOM 808 O O . THR A 1 98 ? -8.062 5.432 1.514 1.00 88.31 98 THR A O 1
ATOM 811 N N . ILE A 1 99 ? -9.495 6.464 0.126 1.00 87.19 99 ILE A N 1
ATOM 812 C CA . ILE A 1 99 ? -10.521 5.416 0.146 1.00 87.19 99 ILE A CA 1
ATOM 813 C C . ILE A 1 99 ? -10.339 4.548 -1.107 1.00 87.19 99 ILE A C 1
ATOM 815 O O . ILE A 1 99 ? -10.052 5.104 -2.169 1.00 87.19 99 ILE A O 1
ATOM 819 N N . PRO A 1 100 ? -10.514 3.216 -1.044 1.00 79.25 100 PRO A N 1
ATOM 820 C CA . PRO A 1 100 ? -10.430 2.364 -2.224 1.00 79.25 100 PRO A CA 1
ATOM 821 C C . PRO A 1 100 ? -11.325 2.861 -3.365 1.00 79.25 100 PRO A C 1
ATOM 823 O O . PRO A 1 100 ? -12.503 3.163 -3.176 1.00 79.25 100 PRO A O 1
ATOM 826 N N . GLY A 1 101 ? -10.747 2.977 -4.562 1.00 68.56 101 GLY A N 1
ATOM 827 C CA . GLY A 1 101 ? -11.425 3.533 -5.738 1.00 68.56 101 GLY A CA 1
ATOM 828 C C . GLY A 1 101 ? -11.457 5.066 -5.804 1.00 68.56 101 GLY A C 1
ATOM 829 O O . GLY A 1 101 ? -11.938 5.612 -6.796 1.00 68.56 101 GLY A O 1
ATOM 830 N N . GLN A 1 102 ? -10.920 5.765 -4.801 1.00 74.38 102 GLN A N 1
ATOM 831 C CA . GLN A 1 102 ? -10.713 7.212 -4.804 1.00 74.38 102 GLN A CA 1
ATOM 832 C C . GLN A 1 102 ? -9.214 7.533 -4.792 1.00 74.38 102 GLN A C 1
ATOM 834 O O . GLN A 1 102 ? -8.439 6.937 -4.049 1.00 74.38 102 GLN A O 1
ATOM 839 N N . TYR A 1 103 ? -8.804 8.506 -5.605 1.00 68.12 103 TYR A N 1
ATOM 840 C CA . TYR A 1 103 ? -7.397 8.914 -5.745 1.00 68.12 103 TYR A CA 1
ATOM 841 C C . TYR A 1 103 ? -7.059 10.200 -4.972 1.00 68.12 103 TYR A C 1
ATOM 843 O O . TYR A 1 103 ? -5.979 10.765 -5.139 1.00 68.12 103 TYR A O 1
ATOM 851 N N . GLU A 1 104 ? -7.987 10.699 -4.153 1.00 79.06 104 GLU A N 1
ATOM 852 C CA . GLU A 1 104 ? -7.807 11.932 -3.390 1.00 79.06 104 GLU A CA 1
ATOM 853 C C . GLU A 1 104 ? -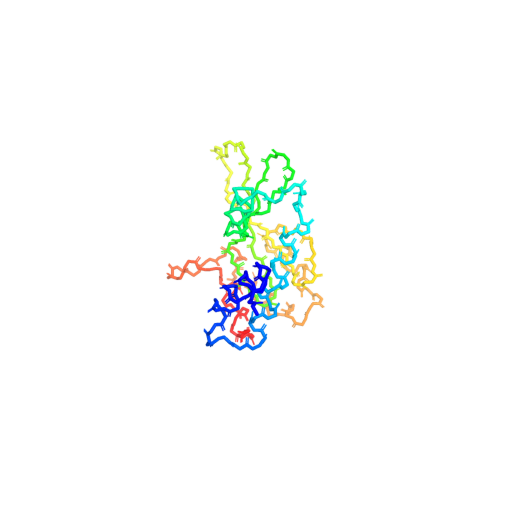7.104 11.661 -2.056 1.00 79.06 104 GLU A C 1
ATOM 855 O O . GLU A 1 104 ? -7.574 10.865 -1.245 1.00 79.06 104 GLU A O 1
ATOM 860 N N . PHE A 1 105 ? -5.985 12.354 -1.819 1.00 82.38 105 PHE A N 1
ATOM 861 C CA . PHE A 1 105 ? -5.281 12.320 -0.539 1.00 82.38 105 PHE A CA 1
ATOM 862 C C . PHE A 1 105 ? -5.938 13.268 0.460 1.00 82.38 105 PHE A C 1
ATOM 864 O O . PHE A 1 105 ? -5.829 14.489 0.343 1.00 82.38 105 PHE A O 1
ATOM 871 N N . ILE A 1 106 ? -6.534 12.699 1.500 1.00 88.56 106 ILE A N 1
ATOM 872 C CA . ILE A 1 106 ? -7.207 13.445 2.560 1.00 88.56 106 ILE A CA 1
ATOM 873 C C . ILE A 1 106 ? -6.332 13.415 3.814 1.00 88.56 106 ILE A C 1
ATOM 875 O O . ILE A 1 106 ? -5.769 12.382 4.171 1.00 88.56 106 ILE A O 1
ATOM 879 N N . HIS A 1 107 ? -6.171 14.545 4.504 1.00 90.38 107 HIS A N 1
ATOM 880 C CA . HIS A 1 107 ? -5.373 14.579 5.732 1.00 90.38 107 HIS A CA 1
ATOM 881 C C . HIS A 1 107 ? -6.012 13.699 6.820 1.00 90.38 107 HIS A C 1
ATOM 883 O O . HIS A 1 107 ? -7.208 13.793 7.089 1.00 90.38 107 HIS A O 1
ATOM 889 N N . TYR A 1 108 ? -5.215 12.848 7.466 1.00 91.81 108 TYR A N 1
ATOM 890 C CA . TYR A 1 108 ? -5.706 11.881 8.445 1.00 91.81 108 TYR A CA 1
ATOM 891 C C . TYR A 1 108 ? -5.881 12.539 9.820 1.00 91.81 108 TYR A C 1
ATOM 893 O O . TYR A 1 108 ? -4.959 12.595 10.642 1.00 91.81 108 TYR A O 1
ATOM 901 N N . ASP A 1 109 ? -7.081 13.044 10.081 1.00 92.19 109 ASP A N 1
ATOM 902 C CA . ASP A 1 109 ? -7.521 13.580 11.367 1.00 92.19 109 ASP A CA 1
ATOM 903 C C . ASP A 1 109 ? -8.976 13.188 11.666 1.00 92.19 109 ASP A C 1
ATOM 905 O O . ASP A 1 109 ? -9.659 12.600 10.830 1.00 92.19 109 ASP A O 1
ATOM 909 N N . ASN A 1 110 ? -9.438 13.461 12.890 1.00 93.19 110 ASN A N 1
ATOM 910 C CA . ASN A 1 110 ? -10.775 13.057 13.326 1.00 93.19 110 ASN A CA 1
ATOM 911 C C . ASN A 1 110 ? -11.878 13.634 12.435 1.00 93.19 110 ASN A C 1
ATOM 913 O O . ASN A 1 110 ? -12.826 12.923 12.122 1.00 93.19 110 ASN A O 1
ATOM 917 N N . ARG A 1 111 ? -11.746 14.904 12.040 1.00 94.44 111 ARG A N 1
ATOM 918 C CA . ARG A 1 111 ? -12.771 15.615 11.279 1.00 94.44 111 ARG A CA 1
ATOM 919 C C . ARG A 1 111 ? -12.912 15.008 9.891 1.00 94.44 111 ARG A C 1
ATOM 921 O O . ARG A 1 111 ? -14.013 14.644 9.505 1.00 94.44 111 ARG A O 1
ATOM 928 N N . ASN A 1 112 ? -11.804 14.852 9.176 1.00 93.69 112 ASN A N 1
ATOM 929 C CA . ASN A 1 112 ? -11.829 14.327 7.818 1.00 93.69 112 ASN A CA 1
ATOM 930 C C . ASN A 1 112 ? -12.259 12.859 7.780 1.00 93.69 112 ASN A C 1
ATOM 932 O O . ASN A 1 112 ? -12.967 12.456 6.862 1.00 93.69 112 ASN A O 1
ATOM 936 N N . ILE A 1 113 ? -11.873 12.058 8.780 1.00 94.31 113 ILE A N 1
ATOM 937 C CA . ILE A 1 113 ? -12.363 10.681 8.911 1.00 94.31 113 ILE A CA 1
ATOM 938 C C . ILE A 1 113 ? -13.877 10.679 9.162 1.00 94.31 113 ILE A C 1
ATOM 940 O O . ILE A 1 113 ? -14.604 9.958 8.486 1.00 94.31 113 ILE A O 1
ATOM 944 N N . GLU A 1 114 ? -14.380 11.497 10.086 1.00 94.56 114 GLU A N 1
ATOM 945 C CA . GLU A 1 114 ? -15.820 11.569 10.352 1.00 94.56 114 GLU A CA 1
ATOM 946 C C . GLU A 1 114 ? -16.610 12.041 9.124 1.00 94.56 114 GLU A C 1
ATOM 948 O O . GLU A 1 114 ? -17.583 11.393 8.746 1.00 94.56 114 GLU A O 1
ATOM 953 N N . GLU A 1 115 ? -16.161 13.106 8.455 1.00 94.31 115 GLU A N 1
ATOM 954 C CA . GLU A 1 115 ? -16.788 13.627 7.236 1.00 94.31 115 GLU A CA 1
ATOM 955 C C . GLU A 1 115 ? -16.785 12.576 6.115 1.00 94.31 115 GLU A C 1
ATOM 957 O O . GLU A 1 115 ? -17.837 12.317 5.526 1.00 94.31 115 GLU A O 1
ATOM 962 N N . THR A 1 116 ? -15.655 11.900 5.875 1.00 92.75 116 THR A N 1
ATOM 963 C CA . THR A 1 116 ? -15.530 10.901 4.797 1.00 92.75 116 THR A CA 1
ATOM 964 C C . THR A 1 116 ? -16.455 9.707 5.014 1.00 92.75 116 THR A C 1
ATOM 966 O O . THR A 1 116 ? -17.142 9.271 4.091 1.00 92.75 116 THR A O 1
ATOM 969 N N . PHE A 1 117 ? -16.517 9.186 6.241 1.00 92.81 117 PHE A N 1
ATOM 970 C CA . PHE A 1 117 ? -17.318 8.001 6.546 1.00 92.81 117 PHE A CA 1
ATOM 971 C C . PHE A 1 117 ? -18.779 8.320 6.898 1.00 92.81 117 PHE A C 1
ATOM 973 O O . PHE A 1 117 ? -19.583 7.393 6.967 1.00 92.81 117 PHE A O 1
ATOM 980 N N . SER A 1 118 ? -19.157 9.592 7.081 1.00 90.69 118 SER A N 1
ATOM 981 C CA . SER A 1 118 ? -20.504 10.010 7.514 1.00 90.69 118 SER A CA 1
ATOM 982 C C . SER A 1 118 ? -21.646 9.451 6.654 1.00 90.69 118 SER A C 1
ATOM 984 O O . SER A 1 118 ? -22.681 9.059 7.189 1.00 90.69 118 SER A O 1
ATOM 986 N N . ASN A 1 119 ? -21.432 9.361 5.338 1.00 85.50 119 ASN A N 1
ATOM 987 C CA . ASN A 1 119 ? -22.408 8.859 4.365 1.00 85.50 119 ASN A CA 1
ATOM 988 C C . ASN A 1 119 ? -22.142 7.405 3.931 1.00 85.50 119 ASN A C 1
ATOM 990 O O . ASN A 1 119 ? -22.780 6.908 3.004 1.00 85.50 119 ASN A O 1
ATOM 994 N N . MET A 1 120 ? -21.189 6.721 4.567 1.00 87.88 120 MET A N 1
ATOM 995 C CA . MET A 1 120 ? -20.854 5.326 4.283 1.00 87.88 120 MET A CA 1
ATOM 996 C C . MET A 1 120 ? -21.544 4.386 5.275 1.00 87.88 120 MET A C 1
ATOM 998 O O . MET A 1 120 ? -21.923 4.777 6.377 1.00 87.88 120 MET A O 1
ATOM 1002 N N . HIS A 1 121 ? -21.644 3.102 4.923 1.00 87.88 121 HIS A N 1
ATOM 1003 C CA . HIS A 1 121 ? -22.218 2.076 5.802 1.00 87.88 121 HIS A CA 1
ATOM 1004 C C . HIS A 1 121 ? -21.487 1.952 7.158 1.00 87.88 121 HIS A C 1
ATOM 1006 O O . HIS A 1 121 ? -22.089 1.542 8.147 1.00 87.88 121 HIS A O 1
ATOM 1012 N N . LEU A 1 122 ? -20.214 2.363 7.226 1.00 90.00 122 LEU A N 1
ATOM 1013 C CA . LEU A 1 122 ? -19.416 2.401 8.456 1.00 90.00 122 LEU A CA 1
ATOM 1014 C C . LEU A 1 122 ? -19.581 3.685 9.283 1.00 90.00 122 LEU A C 1
ATOM 1016 O O . LEU A 1 122 ? -18.985 3.784 10.355 1.00 90.00 122 LEU A O 1
ATOM 1020 N N . GLY A 1 123 ? -20.367 4.668 8.836 1.00 91.19 123 GLY A N 1
ATOM 1021 C CA . GLY A 1 123 ? -20.421 5.995 9.460 1.00 91.19 123 GLY A CA 1
ATOM 1022 C C . GLY A 1 123 ? -20.781 5.973 10.945 1.00 91.19 123 GLY A C 1
ATOM 1023 O O . GLY A 1 123 ? -20.140 6.643 11.756 1.00 91.19 123 GLY A O 1
ATOM 1024 N N . SER A 1 124 ? -21.742 5.132 11.338 1.00 92.19 124 SER A N 1
ATOM 1025 C CA . SER A 1 124 ? -22.138 4.970 12.745 1.00 92.19 124 SER A CA 1
ATOM 1026 C C . SER A 1 124 ? -21.018 4.375 13.606 1.00 92.19 124 SER A C 1
ATOM 1028 O O . SER A 1 124 ? -20.791 4.827 14.731 1.00 92.19 124 SER A O 1
ATOM 1030 N N . ILE A 1 125 ? -20.280 3.402 13.065 1.00 93.12 125 ILE A N 1
ATOM 1031 C CA . ILE A 1 125 ? -19.161 2.731 13.733 1.00 93.12 125 ILE A CA 1
ATOM 1032 C C . ILE A 1 125 ? -17.994 3.703 13.909 1.00 93.12 125 ILE A C 1
ATOM 1034 O O . ILE A 1 125 ? -17.453 3.826 15.010 1.00 93.12 125 ILE A O 1
ATOM 1038 N N . VAL A 1 126 ? -17.635 4.426 12.846 1.00 94.44 126 VAL A N 1
ATOM 1039 C CA . VAL A 1 126 ? -16.554 5.416 12.870 1.00 94.44 126 VAL A CA 1
ATOM 1040 C C . VAL A 1 126 ? -16.886 6.554 13.833 1.00 94.44 126 VAL A C 1
ATOM 1042 O O . VAL A 1 126 ? -16.057 6.886 14.680 1.00 94.44 126 VAL A O 1
ATOM 1045 N N . SER A 1 127 ? -18.111 7.088 13.801 1.00 94.44 127 SER A N 1
ATOM 1046 C CA . SER A 1 127 ? -18.535 8.130 14.747 1.00 94.44 127 SER A CA 1
ATOM 1047 C C . SER A 1 127 ? -18.481 7.629 16.197 1.00 94.44 127 SER A C 1
ATOM 1049 O O . SER A 1 127 ? -17.952 8.307 17.080 1.00 94.44 127 SER A O 1
ATOM 1051 N N . HIS A 1 128 ? -18.938 6.400 16.468 1.00 94.56 128 HIS A N 1
ATOM 1052 C CA . HIS A 1 128 ? -18.832 5.812 17.805 1.00 94.56 128 HIS A CA 1
ATOM 1053 C C . HIS A 1 128 ? -17.372 5.625 18.255 1.00 94.56 128 HIS A C 1
ATOM 1055 O O . HIS A 1 128 ? -17.040 5.893 19.415 1.00 94.56 128 HIS A O 1
ATOM 1061 N N . PHE A 1 129 ? -16.486 5.194 17.354 1.00 95.50 129 PHE A N 1
ATOM 1062 C CA . PHE A 1 129 ? -15.058 5.070 17.637 1.00 95.50 129 PHE A CA 1
ATOM 1063 C C . PHE A 1 129 ? -14.435 6.425 17.994 1.00 95.50 129 PHE A C 1
ATOM 1065 O O . PHE A 1 129 ? -13.756 6.524 19.021 1.00 95.50 129 PHE A O 1
ATOM 1072 N N . LEU A 1 130 ? -14.698 7.460 17.189 1.00 95.81 130 LEU A N 1
ATOM 1073 C CA . LEU A 1 130 ? -14.118 8.797 17.350 1.00 95.81 130 LEU A CA 1
ATOM 1074 C C . LEU A 1 130 ? -14.617 9.533 18.602 1.00 95.81 130 LEU A C 1
ATOM 1076 O O . LEU A 1 130 ? -13.886 10.351 19.158 1.00 95.81 130 LEU A O 1
ATOM 1080 N N . LYS A 1 131 ? -15.803 9.188 19.123 1.00 93.94 131 LYS A N 1
ATOM 1081 C CA . LYS A 1 131 ? -16.282 9.678 20.431 1.00 93.94 131 LYS A CA 1
ATOM 1082 C C . LYS A 1 131 ? -15.406 9.237 21.606 1.00 93.94 131 LYS A C 1
ATOM 1084 O O . LYS A 1 131 ? -15.347 9.929 22.617 1.00 93.94 131 LYS A O 1
ATOM 1089 N N . HIS A 1 132 ? -14.734 8.093 21.485 1.00 93.06 132 HIS A N 1
ATOM 1090 C CA . HIS A 1 132 ? -13.964 7.480 22.573 1.00 93.06 132 HIS A CA 1
ATOM 1091 C C . HIS A 1 132 ? -12.454 7.433 22.296 1.00 93.06 132 HIS A C 1
ATOM 1093 O O . HIS A 1 132 ? -11.661 7.118 23.186 1.00 93.06 132 HIS A O 1
ATOM 1099 N N . ASN A 1 133 ? -12.034 7.703 21.058 1.00 93.44 133 ASN A N 1
ATOM 1100 C CA . ASN A 1 133 ? -10.654 7.565 20.611 1.00 93.44 133 ASN A CA 1
ATOM 1101 C C . ASN A 1 133 ? -10.287 8.647 19.595 1.00 93.44 133 ASN A C 1
ATOM 1103 O O . ASN A 1 133 ? -11.105 9.099 18.807 1.00 93.44 133 ASN A O 1
ATOM 1107 N N . HIS A 1 134 ? -9.008 9.013 19.556 1.00 93.00 134 HIS A N 1
ATOM 1108 C CA . HIS A 1 134 ? -8.474 9.832 18.472 1.00 93.00 134 HIS A CA 1
ATOM 1109 C C . HIS A 1 134 ? -8.179 8.952 17.245 1.00 93.00 134 HIS A C 1
ATOM 1111 O O . HIS A 1 134 ? -7.677 7.840 17.410 1.00 93.00 134 HIS A O 1
ATOM 1117 N N . ALA A 1 135 ? -8.393 9.449 16.023 1.00 91.38 135 ALA A N 1
ATOM 1118 C CA . ALA A 1 135 ? -8.108 8.724 14.777 1.00 91.38 135 ALA A CA 1
ATOM 1119 C C . ALA A 1 135 ? -6.649 8.241 14.719 1.00 91.38 135 ALA A C 1
ATOM 1121 O O . ALA A 1 135 ? -6.360 7.126 14.289 1.00 91.38 135 ALA A O 1
ATOM 1122 N N . LYS A 1 136 ? -5.726 9.072 15.223 1.00 91.69 136 LYS A N 1
ATOM 1123 C CA . LYS A 1 136 ? -4.280 8.783 15.337 1.00 91.69 136 LYS A CA 1
ATOM 1124 C C . LYS A 1 136 ? -3.892 7.885 16.528 1.00 91.69 136 LYS A C 1
ATOM 1126 O O . LYS A 1 136 ? -2.703 7.655 16.744 1.00 91.69 136 LYS A O 1
ATOM 1131 N N . LYS A 1 137 ? -4.845 7.406 17.339 1.00 92.75 137 LYS A N 1
ATOM 1132 C CA . LYS A 1 137 ? -4.546 6.560 18.506 1.00 92.75 137 LYS A CA 1
ATOM 1133 C C . LYS A 1 137 ? -4.034 5.200 18.032 1.00 92.75 137 LYS A C 1
ATOM 1135 O O . LYS A 1 137 ? -4.693 4.511 17.255 1.00 92.75 137 LYS A O 1
ATOM 1140 N N . ARG A 1 138 ? -2.855 4.816 18.523 1.00 92.88 138 ARG A N 1
ATOM 1141 C CA . ARG A 1 138 ? -2.206 3.542 18.203 1.00 92.88 138 ARG A CA 1
ATOM 1142 C C . ARG A 1 138 ? -2.376 2.539 19.334 1.00 92.88 138 ARG A C 1
ATOM 1144 O O . ARG A 1 138 ? -2.391 2.905 20.510 1.00 92.88 138 ARG A O 1
ATOM 1151 N N . ASN A 1 139 ? -2.457 1.270 18.972 1.00 90.75 139 ASN A N 1
ATOM 1152 C CA . ASN A 1 139 ? -2.344 0.171 19.908 1.00 90.75 139 ASN A CA 1
ATOM 1153 C C . ASN A 1 139 ? -0.906 0.138 20.467 1.00 90.75 139 ASN A C 1
ATOM 1155 O O . ASN A 1 139 ? 0.059 0.114 19.698 1.00 90.75 139 ASN A O 1
ATOM 1159 N N . PRO A 1 140 ? -0.711 0.150 21.797 1.00 89.69 140 PRO A N 1
ATOM 1160 C CA . PRO A 1 140 ? 0.623 0.227 22.386 1.00 89.69 140 PRO A CA 1
ATOM 1161 C C . PRO A 1 140 ? 1.487 -1.013 22.111 1.00 89.69 140 PRO A C 1
ATOM 1163 O O . PRO A 1 140 ? 2.715 -0.883 22.126 1.00 89.69 140 PRO A O 1
ATOM 1166 N N . LYS A 1 141 ? 0.865 -2.174 21.846 1.00 89.75 141 LYS A N 1
ATOM 1167 C CA . LYS A 1 141 ? 1.544 -3.450 21.577 1.00 89.75 141 LYS A CA 1
ATOM 1168 C C . LYS A 1 141 ? 1.930 -3.595 20.105 1.00 89.75 141 LYS A C 1
ATOM 1170 O O . LYS A 1 141 ? 3.098 -3.810 19.814 1.00 89.75 141 LYS A O 1
ATOM 1175 N N . THR A 1 142 ? 0.971 -3.446 19.193 1.00 88.56 142 THR A N 1
ATOM 1176 C CA . THR A 1 142 ? 1.180 -3.646 17.742 1.00 88.56 142 THR A CA 1
ATOM 1177 C C . THR A 1 142 ? 1.729 -2.402 17.045 1.00 88.56 142 THR A C 1
ATOM 1179 O O . THR A 1 142 ? 2.199 -2.485 15.919 1.00 88.56 142 THR A O 1
ATOM 1182 N N . LYS A 1 143 ? 1.647 -1.231 17.696 1.00 88.00 143 LYS A N 1
ATOM 1183 C CA . LYS A 1 143 ? 1.934 0.097 17.127 1.00 88.00 143 LYS A CA 1
ATOM 1184 C C . LYS A 1 143 ? 1.026 0.499 15.957 1.00 88.00 143 LYS A C 1
ATOM 1186 O O . LYS A 1 143 ? 1.193 1.602 15.434 1.00 88.00 143 LYS A O 1
ATOM 1191 N N . ARG A 1 144 ? 0.036 -0.312 15.582 1.00 91.56 144 ARG A N 1
ATOM 1192 C CA . ARG A 1 144 ? -0.927 -0.025 14.509 1.00 91.56 144 ARG A CA 1
ATOM 1193 C C . ARG A 1 144 ? -2.018 0.943 14.969 1.00 91.56 144 ARG A C 1
ATOM 1195 O O . ARG A 1 144 ? -2.263 1.082 16.169 1.00 91.56 144 ARG A O 1
ATOM 1202 N N . LEU A 1 145 ? -2.630 1.676 14.036 1.00 93.25 145 LEU A N 1
ATOM 1203 C CA . LEU A 1 145 ? -3.760 2.559 14.341 1.00 93.25 145 LEU A CA 1
ATOM 1204 C C . LEU A 1 145 ? -4.976 1.727 14.753 1.00 93.25 145 LEU A C 1
ATOM 1206 O O . LEU A 1 145 ? -5.362 0.800 14.048 1.00 93.25 145 LEU A O 1
ATOM 1210 N N . LEU A 1 146 ? -5.609 2.091 15.870 1.00 94.75 146 LEU A N 1
ATOM 1211 C CA . LEU A 1 146 ? -6.755 1.343 16.399 1.00 94.75 146 LEU A CA 1
ATOM 1212 C C . LEU A 1 146 ? -7.951 1.330 15.443 1.00 94.75 146 LEU A C 1
ATOM 1214 O O . LEU A 1 146 ? -8.724 0.379 15.464 1.00 94.75 146 LEU A O 1
ATOM 1218 N N . LEU A 1 147 ? -8.105 2.373 14.624 1.00 94.06 147 LEU A N 1
ATOM 1219 C CA . LEU A 1 147 ? -9.176 2.443 13.634 1.00 94.06 147 LEU A CA 1
ATOM 1220 C C . LEU A 1 147 ? -8.984 1.406 12.516 1.00 94.06 147 LEU A C 1
ATOM 1222 O O . LEU A 1 147 ? -9.941 0.750 12.129 1.00 94.06 147 LEU A O 1
ATOM 1226 N N . LEU A 1 148 ? -7.745 1.198 12.063 1.00 93.25 148 LEU A N 1
ATOM 1227 C CA . LEU A 1 148 ? -7.428 0.166 11.071 1.00 93.25 148 LEU A CA 1
ATOM 1228 C C . LEU A 1 148 ? -7.648 -1.239 11.642 1.00 93.25 148 LEU A C 1
ATOM 1230 O O . LEU A 1 148 ? -8.259 -2.081 11.000 1.00 93.25 148 LEU A O 1
ATOM 1234 N N . GLU A 1 149 ? -7.247 -1.470 12.897 1.00 92.62 149 GLU A N 1
ATOM 1235 C CA . GLU A 1 149 ? -7.538 -2.740 13.580 1.00 92.62 149 GLU A CA 1
ATOM 1236 C C . GLU A 1 149 ? -9.045 -2.984 13.768 1.00 92.62 149 GLU A C 1
ATOM 1238 O O . GLU A 1 149 ? -9.475 -4.131 13.867 1.00 92.62 149 GLU A O 1
ATOM 1243 N N . LEU A 1 150 ? -9.850 -1.923 13.883 1.00 92.69 150 LEU A N 1
ATOM 1244 C CA . LEU A 1 150 ? -11.306 -2.033 13.950 1.00 92.69 150 LEU A CA 1
ATOM 1245 C C . LEU A 1 150 ? -11.882 -2.439 12.591 1.00 92.69 150 LEU A C 1
ATOM 1247 O O . LEU A 1 150 ? -12.751 -3.304 12.550 1.00 92.69 150 LEU A O 1
ATOM 1251 N N . PHE A 1 151 ? -11.384 -1.851 11.506 1.00 92.81 151 PHE A N 1
ATOM 1252 C CA . PHE A 1 151 ? -11.800 -2.182 10.148 1.00 92.81 151 PHE A CA 1
ATOM 1253 C C . PHE A 1 151 ? -11.528 -3.638 9.784 1.00 92.81 151 PHE A C 1
ATOM 1255 O O . PHE A 1 151 ? -12.459 -4.325 9.373 1.00 92.81 151 PHE A O 1
ATOM 1262 N N . ASP A 1 152 ? -10.333 -4.148 10.072 1.00 88.44 152 ASP A N 1
ATOM 1263 C CA . ASP A 1 152 ? -9.998 -5.555 9.811 1.00 88.44 152 ASP A CA 1
ATOM 1264 C C . ASP A 1 152 ? -10.853 -6.545 10.619 1.00 88.44 152 ASP A C 1
ATOM 1266 O O . ASP A 1 152 ? -11.005 -7.702 10.245 1.00 88.44 152 ASP A O 1
ATOM 1270 N N . LYS A 1 153 ? -11.402 -6.129 11.767 1.00 88.75 153 LYS A N 1
ATOM 1271 C CA . LYS A 1 153 ? -12.320 -6.975 12.550 1.00 88.75 153 LYS A CA 1
ATOM 1272 C C . LYS A 1 153 ? -13.725 -7.019 11.967 1.00 88.75 153 LYS A C 1
ATOM 1274 O O . LYS A 1 153 ? -14.451 -7.971 12.239 1.00 88.75 153 LYS A O 1
ATOM 1279 N N . ILE A 1 154 ? -14.126 -5.958 11.274 1.00 87.31 154 ILE A N 1
ATOM 1280 C CA . ILE A 1 154 ? -15.441 -5.854 10.639 1.00 87.31 154 ILE A CA 1
ATOM 1281 C C . ILE A 1 154 ? -15.424 -6.628 9.326 1.00 87.31 154 ILE A C 1
ATOM 1283 O O . ILE A 1 154 ? -16.371 -7.355 9.044 1.00 87.31 154 ILE A O 1
ATOM 1287 N N . ASP A 1 155 ? -14.337 -6.492 8.573 1.00 81.50 155 ASP A N 1
ATOM 1288 C CA . ASP A 1 155 ? -14.110 -7.203 7.326 1.00 81.50 155 ASP A CA 1
ATOM 1289 C C . ASP A 1 155 ? -12.633 -7.615 7.247 1.00 81.50 155 ASP A C 1
ATOM 1291 O O . ASP A 1 155 ? -11.778 -6.791 6.911 1.00 81.50 155 ASP A O 1
ATOM 1295 N N . PRO A 1 156 ? -12.290 -8.847 7.655 1.00 67.69 156 PRO A N 1
ATOM 1296 C CA . PRO A 1 156 ? -10.963 -9.393 7.437 1.00 67.69 156 PRO A CA 1
ATOM 1297 C C . PRO A 1 156 ? -10.876 -9.780 5.960 1.00 67.69 156 PRO A C 1
ATOM 1299 O O . PRO A 1 156 ? -11.246 -10.895 5.594 1.00 67.69 156 PRO A O 1
ATOM 1302 N N . GLY A 1 157 ? -10.473 -8.815 5.130 1.00 56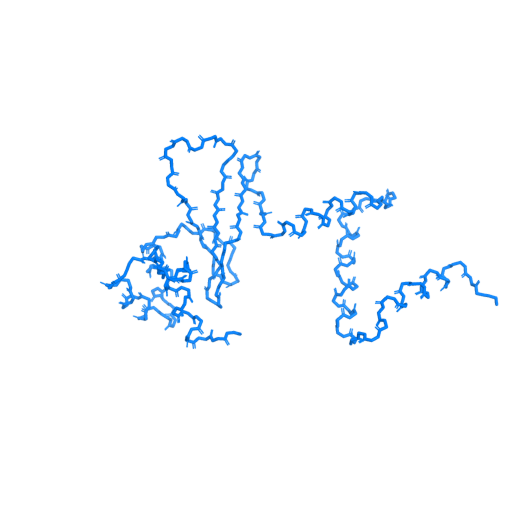.22 157 GLY A N 1
ATOM 1303 C CA . GLY A 1 157 ? -10.266 -9.008 3.691 1.00 56.22 157 GLY A CA 1
ATOM 1304 C C . GLY A 1 157 ? -9.349 -10.177 3.348 1.00 56.22 157 GLY A C 1
ATOM 1305 O O . GLY A 1 157 ? -8.487 -10.541 4.185 1.00 56.22 157 GLY A O 1
#

pLDDT: mean 79.39, std 15.51, range [40.44, 95.81]

Nearest PDB structures (foldseek):
  9eto-assembly2_B  TM=3.714E-01  e=4.799E+00  Psilocybe cubensis
  5in3-assembly1_A  TM=3.379E-01  e=6.453E+00  Homo sapiens

Foldseek 3Di:
DQDPVNVVVVVVVVVCVPHDPVVVVVVVVVVVVLVVPDDPPDDVVVSVVVVVVVVVVQWDDPPPFKIKGFDDDFQFKTKIWIDGNDPPPDDDTWMWIDGVVGPDTHTQWLVRQQVVCCPPPCNVVSVVCVVPDTQCDADPVVRHGVVRVVRCVVPVD

Mean predicted aligned error: 14.67 Å

Radius of gyration: 21.66 Å; Cα contacts (8 Å, |Δi|>4): 151; chains: 1; bounding box: 42×48×58 Å

Solvent-accessible surface area (backbone atoms only — not comparable to full-atom values): 9334 Å² total; per-residue (Å²): 132,89,48,76,66,57,52,50,52,53,58,56,56,60,75,49,68,94,59,53,71,67,60,52,52,54,52,50,51,53,50,51,55,54,52,71,77,50,68,85,79,83,48,68,71,58,53,49,52,49,50,54,55,49,74,42,62,47,52,47,72,57,72,97,54,30,38,33,30,63,75,52,73,38,87,69,34,42,32,30,35,62,45,61,77,62,85,70,87,83,64,77,89,52,43,27,31,29,42,80,98,48,91,60,81,40,64,65,41,58,64,53,51,45,64,68,32,56,88,40,96,56,17,69,59,52,50,56,47,53,76,79,40,60,59,83,39,51,37,90,87,80,65,43,41,48,59,48,59,50,46,40,71,76,47,72,121

Organism: NCBI:txid2047982

Secondary structure (DSSP, 8-state):
---HHHHHHHHHHGGGTT--HHHHHHHHHHHHHHHHTSPSSPPHHHHHHHHHHHHTTTEEEETTTEEEEEEEEETTEEEEEEEESS--SS-PPPEEEE-TT----EE-SHHHHHHHHTTSTTHHHHHHHHHHS-TTPBPTTT-SBHHHHHHHHH---

=== Feature glossary ===
The record interleaves many kinds of information about one protein. Here is each kind framed as the question it answers.

Q: What known structures does this most resemble?
A: Structural nearest neighbors (via Foldseek easy-search vs the PDB). Reported per hit: target PDB id, E-value, and alignment TM-score. A TM-score above ~0.5 is the conventional threshold for 'same fold'.

Q: Where is each backbone atom in 3D?
A: The mmCIF table is the protein's shape written out atom by atom. For each backbone N, Cα, C, and carbonyl O, it records an (x, y, z) coordinate triple in Å plus the residue type, chain letter, and residue number.

Q: What are the backbone torsion angles?
A: The φ/ψ torsion pair specifies the backbone conformation at each residue. φ rotates about the N–Cα bond, ψ about the Cα–C bond. Steric clashes forbid most of the (φ, ψ) plane — the allowed regions (α-helix basin, β-sheet basin, left-handed helix) are the Ramachandran-allowed regions.

Q: Which residues are buried vs exposed?
A: Solvent-accessible surface area (SASA) is the area in Å² traced out by the centre of a 1.4 Å probe sphere (a water molecule) rolled over the protein's van der Waals surface (Shrake–Rupley / Lee–Richards construction). Buried residues have near-zero SASA; fully exposed residues can exceed 200 Å². The total SASA scales roughly with the number of surface residues.

Q: How confident is the AlphaFold model at each residue?
A: pLDDT is the predicted lDDT-Cα score: AlphaFold's confidence that the local environment of each residue (all inter-atomic distances within 15 Å) is correctly placed. It is a per-residue number between 0 and 100, with higher meaning more reliable.

Q: What does the local fold look like, residue by residue?
A: 3Di is Foldseek's structural alphabet. Each residue is assigned one of twenty discrete states based on how its Cα sits relative to its spatial (not sequential) neighbors. Aligning 3Di strings finds structural homologs roughly as well as full 3D superposition, but orders of magnitude faster.

Q: How big and how compact is the whole molecule?
A: Radius of gyration (Rg) is the root-mean-square distance of Cα atoms from their centroid — a single number for overall size and compactness. A globular domain of N residues has Rg ≈ 2.2·N^0.38 Å; an extended or disordered chain has a much larger Rg. The Cα contact count is the number of residue pairs whose Cα atoms are within 8 Å and are more than four positions apart in sequence — a standard proxy for tertiary packing density. The bounding box is the smallest axis-aligned box enclosing all Cα atoms.

Q: Which residues are in helices, strands, or loops?
A: DSSP 8-state secondary structure assigns each residue one of H (α-helix), G (3₁₀-helix), I (π-helix), E (extended β-strand), B (isolated β-bridge), T (hydrogen-bonded turn), S (bend), or '-' (coil). The assignment is computed from backbone hydrogen-bond geometry via the Kabsch–Sander algorithm.

Q: How mobile is each atom in the crystal?
A: Crystallographic B-factors measure how much each atom's electron density is smeared out, in Å². They rise in mobile loops and surface residues and fall in the buried interior. In AlphaFold models this column is repurposed to hold pLDDT instead.

Q: What if only a Cα trace is available?
A: P-SEA three-state annotation labels each residue as helix, strand, or coil based purely on the geometry of the Cα trace. It serves as a fallback when the full backbone (and thus DSSP) is unavailable.

Q: What family and function is it annotated with?
A: Database cross-references. InterPro integrates a dozen domain/family signature databases into unified entries with residue-range hits. GO terms attach function/process/location labels with evidence codes. CATH codes position the fold in a four-level structural taxonomy. Organism is the NCBI-taxonomy species name.

Q: Are the domains correctly placed relative to each other?
A: Predicted Aligned Error (PAE) is an AlphaFold confidence matrix: entry (i, j) is the expected error in the position of residue j, in ångströms, when the prediction is superimposed on the true structure at residue i. Low PAE within a block of residues means that block is internally rigid and well-predicted; high PAE between two blocks means their relative placement is uncertain even if each block individually is confident.

Q: What do the diagnostic plots show?
A: Three diagnostic plots accompany the record. The Cα contact map visualizes the tertiary structure as a 2D adjacency matrix (8 Å cutoff, sequence-local contacts suppressed). The Ramachandran plot shows the distribution of backbone (φ, ψ) torsions, with points in the α and β basins reflecting secondary structure content. The PAE plot shows AlphaFold's inter-residue confidence as a color matrix.

Q: What is the amino-acid chain?
A: Primary structure: the covalent order of the twenty standard amino acids along the backbone. Two proteins with the same sequence will (almost always) fold to the same structure; two with 30% identity often share a fold but not the details.

Q: What do the rendered images show?
A: The six renders are orthographic views along the three Cartesian axes in both directions. Representation (cartoon, sticks, or surface) and color scheme (sequence-rainbow or by-chain) vary across proteins so the training set covers all the common visualization conventions.